Protein AF-A0A3C2CQ78-F1 (afdb_monomer_lite)

Foldseek 3Di:
DDPVVVVVLVVLLVVLVVLLVVLVVLLVVLLVVCVVVVADPVLSCCSCVQSVVLSVVLVVCSVVVHPSVCSNVSSVVSSVVSVVSSVVRVPDPVNVVD

Secondary structure (DSSP, 8-state):
--HHHHHHHHHHHHHHHHHHHHHHHHHHHHHHHHHHTT--HHHHHHHHHHHHHHHHHHHHHHHTT-STTTHHHHHHHHHHHHHHHHHHHHS-GGGTT-

Structure (mmCIF, N/CA/C/O backbone):
data_AF-A0A3C2CQ78-F1
#
_entry.id   AF-A0A3C2CQ78-F1
#
loop_
_atom_site.group_PDB
_atom_site.id
_atom_site.type_symbol
_atom_site.label_atom_id
_atom_site.label_alt_id
_atom_site.label_comp_id
_atom_site.label_asym_id
_atom_site.label_entity_id
_atom_site.label_seq_id
_atom_site.pdbx_PDB_ins_code
_atom_site.Cartn_x
_atom_site.Cartn_y
_atom_site.Cartn_z
_atom_site.occupancy
_atom_site.B_iso_or_equiv
_atom_site.auth_seq_id
_atom_site.auth_comp_id
_atom_site.auth_asym_id
_atom_site.auth_atom_id
_atom_site.pdbx_PDB_model_num
ATOM 1 N N . MET A 1 1 ? -23.698 -0.327 24.486 1.00 55.84 1 MET A N 1
ATOM 2 C CA . MET A 1 1 ? -22.285 -0.482 24.082 1.00 55.84 1 MET A CA 1
ATOM 3 C C . MET A 1 1 ? -21.414 -0.175 25.285 1.00 55.84 1 MET A C 1
ATOM 5 O O . MET A 1 1 ? -21.679 0.809 25.965 1.00 55.84 1 MET A O 1
ATOM 9 N N . GLY A 1 2 ? -20.476 -1.056 25.632 1.00 76.25 2 GLY A N 1
ATOM 10 C CA . GLY A 1 2 ? -19.610 -0.847 26.796 1.00 76.25 2 GLY A CA 1
ATOM 11 C C . GLY A 1 2 ? -18.500 0.159 26.484 1.00 76.25 2 GLY A C 1
ATOM 12 O O . GLY A 1 2 ? -17.941 0.124 25.394 1.00 76.25 2 GLY A O 1
ATOM 13 N N . LYS A 1 3 ? -18.127 1.003 27.452 1.00 81.25 3 LYS A N 1
ATOM 14 C CA . LYS A 1 3 ? -17.070 2.035 27.332 1.00 81.25 3 LYS A CA 1
ATOM 15 C C . LYS A 1 3 ? -15.749 1.519 26.725 1.00 81.25 3 LYS A C 1
ATOM 17 O O . LYS A 1 3 ? -15.038 2.254 26.059 1.00 81.25 3 LYS A O 1
ATOM 22 N N . ILE A 1 4 ? -15.421 0.243 26.949 1.00 82.38 4 ILE A N 1
ATOM 23 C CA . ILE A 1 4 ? -14.211 -0.421 26.430 1.00 82.38 4 ILE A CA 1
ATOM 24 C C . ILE A 1 4 ? -14.289 -0.665 24.914 1.00 82.38 4 ILE A C 1
ATOM 26 O O . ILE A 1 4 ? -13.275 -0.629 24.223 1.00 82.38 4 ILE A O 1
ATOM 30 N N . GLU A 1 5 ? -15.476 -0.954 24.394 1.00 81.50 5 GLU A N 1
ATOM 31 C CA . GLU A 1 5 ? -15.695 -1.307 22.990 1.00 81.50 5 GLU A CA 1
ATOM 32 C C . GLU A 1 5 ? -15.596 -0.077 22.083 1.00 81.50 5 GLU A C 1
ATOM 34 O O . GLU A 1 5 ? -14.990 -0.136 21.017 1.00 81.50 5 GLU A O 1
ATOM 39 N N . GLU A 1 6 ? -16.093 1.056 22.572 1.00 80.00 6 GLU A N 1
ATOM 40 C CA . GLU A 1 6 ? -15.990 2.364 21.924 1.00 80.00 6 GLU A CA 1
ATOM 41 C C . GLU A 1 6 ? -14.521 2.806 21.798 1.00 80.00 6 GLU A C 1
ATOM 43 O O . GLU A 1 6 ? -14.050 3.096 20.701 1.00 80.00 6 GLU A O 1
ATOM 48 N N . ILE A 1 7 ? -13.748 2.691 22.888 1.00 81.50 7 ILE A N 1
ATOM 49 C CA . ILE A 1 7 ? -12.303 2.985 22.898 1.00 81.50 7 ILE A CA 1
ATOM 50 C C . ILE A 1 7 ? -11.545 2.101 21.898 1.00 81.50 7 ILE A C 1
ATOM 52 O O . ILE A 1 7 ? -10.666 2.582 21.187 1.00 81.50 7 ILE A O 1
ATOM 56 N N . LYS A 1 8 ? -11.874 0.804 21.818 1.00 81.88 8 LYS A N 1
ATOM 57 C CA . LYS A 1 8 ? -11.237 -0.113 20.858 1.00 81.88 8 LYS A CA 1
ATOM 58 C C . LYS A 1 8 ? -11.529 0.274 19.411 1.00 81.88 8 LYS A C 1
ATOM 60 O O . LYS A 1 8 ? -10.654 0.111 18.562 1.00 81.88 8 LYS A O 1
ATOM 65 N N . MET A 1 9 ? -12.744 0.738 19.131 1.00 82.00 9 MET A N 1
ATOM 66 C CA . MET A 1 9 ? -13.160 1.110 17.784 1.00 82.00 9 MET A CA 1
ATOM 67 C C . MET A 1 9 ? -12.462 2.392 17.316 1.00 82.00 9 MET A C 1
ATOM 69 O O . MET A 1 9 ? -11.934 2.413 16.204 1.00 82.00 9 MET A O 1
ATOM 73 N N . ASP A 1 10 ? -12.343 3.393 18.190 1.00 82.94 10 ASP A N 1
ATOM 74 C CA . ASP A 1 10 ? -11.583 4.620 17.917 1.00 82.94 10 ASP A CA 1
ATOM 75 C C . ASP A 1 10 ? -10.100 4.329 17.646 1.00 82.94 10 ASP A C 1
ATOM 77 O O . ASP A 1 10 ? -9.500 4.857 16.704 1.00 82.94 10 ASP A O 1
ATOM 81 N N . ASP A 1 11 ? -9.501 3.431 18.430 1.00 84.56 11 ASP A N 1
ATOM 82 C CA . ASP A 1 11 ? -8.115 3.008 18.231 1.00 84.56 11 ASP A CA 1
ATOM 83 C C . ASP A 1 11 ? -7.922 2.286 16.887 1.00 84.56 11 ASP A C 1
ATOM 85 O O . ASP A 1 11 ? -6.922 2.492 16.192 1.00 84.56 11 ASP A O 1
ATOM 89 N N . LEU A 1 12 ? -8.891 1.455 16.493 1.00 83.50 12 LEU A N 1
ATOM 90 C CA . LEU A 1 12 ? -8.917 0.776 15.197 1.00 83.50 12 LEU A CA 1
ATOM 91 C C . LEU A 1 12 ? -9.007 1.767 14.035 1.00 83.50 12 LEU A C 1
ATOM 93 O O . LEU A 1 12 ? -8.267 1.629 13.061 1.00 83.50 12 LEU A O 1
ATOM 97 N N . GLU A 1 13 ? -9.861 2.787 14.129 1.00 83.25 13 GLU A N 1
ATOM 98 C CA . GLU A 1 13 ? -9.956 3.824 13.098 1.00 83.25 13 GLU A CA 1
ATOM 99 C C . GLU A 1 13 ? -8.636 4.590 12.936 1.00 83.25 13 GLU A C 1
ATOM 101 O O . GLU A 1 13 ? -8.155 4.770 11.809 1.00 83.25 13 GLU A O 1
ATOM 106 N N . ARG A 1 14 ? -7.995 4.968 14.052 1.00 84.50 14 ARG A N 1
ATOM 107 C CA . ARG A 1 14 ? -6.684 5.639 14.031 1.00 84.50 14 ARG A CA 1
ATOM 108 C C . ARG A 1 14 ? -5.605 4.753 13.410 1.00 84.50 14 ARG A C 1
ATOM 110 O O . ARG A 1 14 ? -4.840 5.226 12.566 1.00 84.50 14 ARG A O 1
ATOM 117 N N . LYS A 1 15 ? -5.567 3.465 13.769 1.00 85.81 15 LYS A N 1
ATOM 118 C CA . LYS A 1 15 ? -4.625 2.489 13.192 1.00 85.81 15 LYS A CA 1
ATOM 119 C C . LYS A 1 15 ? -4.844 2.299 11.696 1.00 85.81 15 LYS A C 1
ATOM 121 O O . LYS A 1 15 ? -3.876 2.304 10.944 1.00 85.81 15 LYS A O 1
ATOM 126 N N . ASN A 1 16 ? -6.088 2.210 11.242 1.00 85.50 16 ASN A N 1
ATOM 127 C CA . ASN A 1 16 ? -6.383 2.050 9.820 1.00 85.50 16 ASN A CA 1
ATOM 128 C C . ASN A 1 16 ? -5.922 3.244 8.987 1.00 85.50 16 ASN A C 1
ATOM 130 O O . ASN A 1 16 ? -5.365 3.050 7.909 1.00 85.50 16 ASN A O 1
ATOM 134 N N . SER A 1 17 ? -6.071 4.467 9.505 1.00 85.50 17 SER A N 1
ATOM 135 C CA . SER A 1 17 ? -5.547 5.658 8.829 1.00 85.50 17 SER A CA 1
ATOM 136 C C . SER A 1 17 ? -4.023 5.607 8.686 1.00 85.50 17 SER A C 1
ATOM 138 O O . SER A 1 17 ? -3.483 5.945 7.631 1.00 85.50 17 SER A O 1
ATOM 140 N N . LEU A 1 18 ? -3.319 5.150 9.728 1.00 88.88 18 LEU A N 1
ATOM 141 C CA . LEU A 1 18 ? -1.869 4.960 9.679 1.00 88.88 18 LEU A CA 1
ATOM 142 C C . LEU A 1 18 ? -1.471 3.878 8.673 1.00 88.88 18 LEU A C 1
ATOM 144 O O . LEU A 1 18 ? -0.538 4.097 7.906 1.00 88.88 18 LEU A O 1
ATOM 148 N N . ILE A 1 19 ? -2.189 2.754 8.633 1.00 88.75 19 ILE A N 1
ATOM 149 C CA . ILE A 1 19 ? -1.898 1.654 7.707 1.00 88.75 19 ILE A CA 1
ATOM 150 C C . ILE A 1 19 ? -2.067 2.098 6.260 1.00 88.75 19 ILE A C 1
ATOM 152 O O . ILE A 1 19 ? -1.144 1.910 5.480 1.00 88.75 19 ILE A O 1
ATOM 156 N N . VAL A 1 20 ? -3.174 2.756 5.902 1.00 88.19 20 VAL A N 1
ATOM 157 C CA . VAL A 1 20 ? -3.386 3.245 4.527 1.00 88.19 20 VAL A CA 1
ATOM 158 C C . VAL A 1 20 ? -2.241 4.159 4.085 1.00 88.19 20 VAL A C 1
ATOM 160 O O . VAL A 1 20 ? -1.698 3.993 2.992 1.00 88.19 20 VAL A O 1
ATOM 163 N N . LYS A 1 21 ? -1.831 5.093 4.953 1.00 89.75 21 LYS A N 1
ATOM 164 C CA . LYS A 1 21 ? -0.704 5.996 4.681 1.00 89.75 21 LYS A CA 1
ATOM 165 C C . LYS A 1 21 ? 0.609 5.228 4.537 1.00 89.75 21 LYS A C 1
ATOM 167 O O . LYS A 1 21 ? 1.359 5.491 3.603 1.00 89.75 21 LYS A O 1
ATOM 172 N N . ALA A 1 22 ? 0.875 4.270 5.423 1.00 89.88 22 ALA A N 1
ATOM 173 C CA . ALA A 1 22 ? 2.085 3.457 5.384 1.00 89.88 22 ALA A CA 1
ATOM 174 C C . ALA A 1 22 ? 2.157 2.598 4.112 1.00 89.88 22 ALA A C 1
ATOM 176 O O . ALA A 1 22 ? 3.192 2.579 3.451 1.00 89.88 22 ALA A O 1
ATOM 177 N N . THR A 1 23 ? 1.060 1.944 3.719 1.00 88.19 23 THR A N 1
ATOM 178 C CA . THR A 1 23 ? 0.999 1.141 2.491 1.00 88.19 23 THR A CA 1
ATOM 179 C C . THR A 1 23 ? 1.205 2.015 1.254 1.00 88.19 23 THR A C 1
ATOM 181 O O . THR A 1 23 ? 1.964 1.640 0.366 1.00 88.19 23 THR A O 1
ATOM 184 N N . PHE A 1 24 ? 0.607 3.209 1.214 1.00 89.94 24 PHE A N 1
ATOM 185 C CA . PHE A 1 24 ? 0.816 4.156 0.117 1.00 89.94 24 PHE A CA 1
ATOM 186 C C . PHE A 1 24 ? 2.282 4.590 -0.010 1.00 89.94 24 PHE A C 1
ATOM 188 O O . PHE A 1 24 ? 2.864 4.501 -1.092 1.00 89.94 24 PHE A O 1
ATOM 195 N N . VAL A 1 25 ? 2.899 5.002 1.102 1.00 91.88 25 VAL A N 1
ATOM 196 C CA . VAL A 1 25 ? 4.319 5.381 1.131 1.00 91.88 25 VAL A CA 1
ATOM 197 C C . VAL A 1 25 ? 5.208 4.201 0.732 1.00 91.88 25 VAL A C 1
ATOM 199 O O . VAL A 1 25 ? 6.174 4.393 0.001 1.00 91.88 25 VAL A O 1
ATOM 202 N N . SER A 1 26 ? 4.864 2.977 1.140 1.00 88.88 26 SER A N 1
ATOM 203 C CA . SER A 1 26 ? 5.611 1.772 0.768 1.00 88.88 26 SER A CA 1
ATOM 204 C C . SER A 1 26 ? 5.586 1.502 -0.737 1.00 88.88 26 SER A C 1
ATOM 206 O O . SER A 1 26 ? 6.622 1.160 -1.300 1.00 88.88 26 SER A O 1
ATOM 208 N N . VAL A 1 27 ? 4.434 1.655 -1.401 1.00 87.81 27 VAL A N 1
ATOM 209 C CA . VAL A 1 27 ? 4.325 1.455 -2.858 1.00 87.81 27 VAL A CA 1
ATOM 210 C C . VAL A 1 27 ? 5.091 2.538 -3.617 1.00 87.81 27 VAL A C 1
ATOM 212 O O . VAL A 1 27 ? 5.797 2.232 -4.576 1.00 87.81 27 VAL A O 1
ATOM 215 N N . LEU A 1 28 ? 5.013 3.792 -3.162 1.00 91.06 28 LEU A N 1
ATOM 216 C CA . LEU A 1 28 ? 5.820 4.878 -3.723 1.00 91.06 28 LEU A CA 1
ATOM 217 C C . LEU A 1 28 ? 7.317 4.594 -3.593 1.00 91.06 28 LEU A C 1
ATOM 219 O O . LEU A 1 28 ? 8.059 4.752 -4.559 1.00 91.06 28 LEU A O 1
ATOM 223 N N . LEU A 1 29 ? 7.759 4.150 -2.415 1.00 89.50 29 LEU A N 1
ATOM 224 C CA . LEU A 1 29 ? 9.163 3.845 -2.174 1.00 89.50 29 LEU A CA 1
ATOM 225 C C . LEU A 1 29 ? 9.640 2.674 -3.042 1.00 89.50 29 LEU A C 1
ATOM 227 O O . LEU A 1 29 ? 10.719 2.764 -3.619 1.00 89.50 29 LEU A O 1
ATOM 231 N N . ALA A 1 30 ? 8.827 1.625 -3.197 1.00 86.25 30 ALA A N 1
ATOM 232 C CA . ALA A 1 30 ? 9.117 0.507 -4.095 1.00 86.25 30 ALA A CA 1
ATOM 233 C C . ALA A 1 30 ? 9.322 0.974 -5.546 1.00 86.25 30 ALA A C 1
ATOM 235 O O . ALA A 1 30 ? 10.316 0.618 -6.174 1.00 86.25 30 ALA A O 1
ATOM 236 N N . ALA A 1 31 ? 8.438 1.841 -6.050 1.00 87.38 31 ALA A N 1
ATOM 237 C CA . ALA A 1 31 ? 8.572 2.408 -7.389 1.00 87.38 31 ALA A CA 1
ATOM 238 C C . ALA A 1 31 ? 9.849 3.256 -7.538 1.00 87.38 31 ALA A C 1
ATOM 240 O O . ALA A 1 31 ? 10.552 3.141 -8.539 1.00 87.38 31 ALA A O 1
ATOM 241 N N . ILE A 1 32 ? 10.180 4.079 -6.535 1.00 90.06 32 ILE A N 1
ATOM 242 C CA . ILE A 1 32 ? 11.402 4.900 -6.538 1.00 90.06 32 ILE A CA 1
ATOM 243 C C . ILE A 1 32 ? 12.656 4.019 -6.560 1.00 90.06 32 ILE A C 1
ATOM 245 O O . ILE A 1 32 ? 13.576 4.293 -7.331 1.00 90.06 32 ILE A O 1
ATOM 249 N N . VAL A 1 33 ? 12.698 2.963 -5.741 1.00 87.69 33 VAL A N 1
ATOM 250 C CA . VAL A 1 33 ? 13.823 2.014 -5.700 1.00 87.69 33 VAL A CA 1
ATOM 251 C C . VAL A 1 33 ? 13.995 1.327 -7.054 1.00 87.69 33 VAL A C 1
ATOM 253 O O . VAL A 1 33 ? 15.110 1.270 -7.568 1.00 87.69 33 VAL A O 1
ATOM 256 N N . ASP A 1 34 ? 12.907 0.887 -7.679 1.00 84.81 34 ASP A N 1
ATOM 257 C CA . ASP A 1 34 ? 12.962 0.212 -8.977 1.00 84.81 34 ASP A CA 1
ATOM 258 C C . ASP A 1 34 ? 13.399 1.141 -10.120 1.00 84.81 34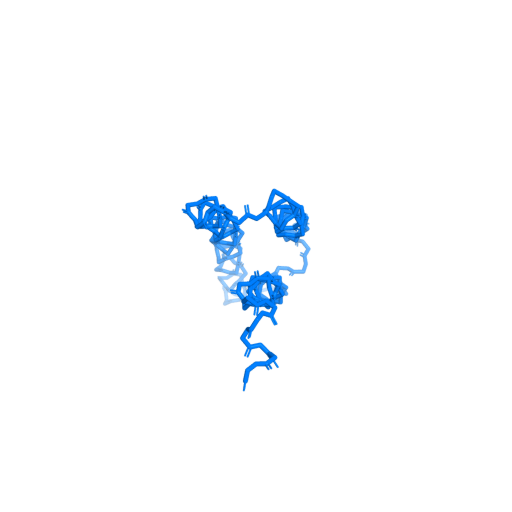 ASP A C 1
ATOM 260 O O . ASP A 1 34 ? 14.168 0.727 -10.994 1.00 84.81 34 ASP A O 1
ATOM 264 N N . ILE A 1 35 ? 12.998 2.417 -10.076 1.00 86.00 35 ILE A N 1
ATOM 265 C CA . ILE A 1 35 ? 13.509 3.458 -10.980 1.00 86.00 35 ILE A CA 1
ATOM 266 C C . ILE A 1 35 ? 15.013 3.671 -10.760 1.00 86.00 35 ILE A C 1
ATOM 268 O O . ILE A 1 35 ? 15.775 3.733 -11.726 1.00 86.00 35 ILE A O 1
ATOM 272 N N . ALA A 1 36 ? 15.465 3.755 -9.504 1.00 87.44 36 ALA A N 1
ATOM 273 C CA . ALA A 1 36 ? 16.880 3.936 -9.173 1.00 87.44 36 ALA A CA 1
ATOM 274 C C . ALA A 1 36 ? 17.743 2.746 -9.630 1.00 87.44 36 ALA A C 1
ATOM 276 O O . ALA A 1 36 ? 18.876 2.937 -10.075 1.00 87.44 36 ALA A O 1
ATOM 277 N N . MET A 1 37 ? 17.187 1.532 -9.592 1.00 85.38 37 MET A N 1
ATOM 278 C CA . MET A 1 37 ? 17.810 0.313 -10.117 1.00 85.38 37 MET A CA 1
ATOM 279 C C . MET A 1 37 ? 17.769 0.207 -11.649 1.00 85.38 37 MET A C 1
ATOM 281 O O . MET A 1 37 ? 18.296 -0.760 -12.195 1.00 85.38 37 MET A O 1
ATOM 285 N N . LYS A 1 38 ? 17.180 1.187 -12.352 1.00 84.75 38 LYS A N 1
ATOM 286 C CA . LYS A 1 38 ? 17.029 1.204 -13.818 1.00 84.75 38 LYS A CA 1
ATOM 287 C C . LYS A 1 38 ? 16.348 -0.059 -14.359 1.00 84.75 38 LYS A C 1
ATOM 289 O O . LYS A 1 38 ? 16.734 -0.567 -15.413 1.00 84.75 38 LYS A O 1
ATOM 294 N N . LYS A 1 39 ? 15.357 -0.580 -13.630 1.00 80.44 39 LYS A N 1
ATOM 295 C CA . LYS A 1 39 ? 14.554 -1.717 -14.093 1.00 80.44 39 LYS A CA 1
ATOM 296 C C . LYS A 1 39 ? 13.738 -1.350 -15.331 1.00 80.44 39 LYS A C 1
ATOM 298 O O . LYS A 1 39 ? 13.512 -0.174 -15.620 1.00 80.44 39 LYS A O 1
ATOM 303 N N . ASP A 1 40 ? 13.282 -2.378 -16.042 1.00 86.94 40 ASP A N 1
ATOM 304 C CA . ASP A 1 40 ? 12.407 -2.212 -17.199 1.00 86.94 40 ASP A CA 1
ATOM 305 C C . ASP A 1 40 ? 11.146 -1.412 -16.821 1.00 86.94 40 ASP A C 1
ATOM 307 O O . ASP A 1 40 ? 10.545 -1.614 -15.758 1.00 86.94 40 ASP A O 1
ATOM 311 N N . LEU A 1 41 ? 10.738 -0.499 -17.704 1.00 83.88 41 LEU A N 1
ATOM 312 C CA . LEU A 1 41 ? 9.576 0.358 -17.493 1.00 83.88 41 LEU A CA 1
ATOM 313 C C . LEU A 1 41 ? 8.294 -0.465 -17.289 1.00 83.88 41 LEU A C 1
ATOM 315 O O . LEU A 1 41 ? 7.443 -0.074 -16.489 1.00 83.88 41 LEU A O 1
ATOM 319 N N . ALA A 1 42 ? 8.172 -1.618 -17.955 1.00 83.38 42 ALA A N 1
ATOM 320 C CA . ALA A 1 42 ? 7.046 -2.529 -17.787 1.00 83.38 42 ALA A CA 1
ATOM 321 C C . ALA A 1 42 ? 6.955 -3.074 -16.352 1.00 83.38 42 ALA A C 1
ATOM 323 O O . ALA A 1 42 ? 5.857 -3.179 -15.803 1.00 83.38 42 ALA A O 1
ATOM 324 N N . VAL A 1 43 ? 8.096 -3.352 -15.710 1.00 81.56 43 VAL A N 1
ATOM 325 C CA . VAL A 1 43 ? 8.153 -3.830 -14.319 1.00 81.56 43 VAL A CA 1
ATOM 326 C C . VAL A 1 43 ? 7.702 -2.729 -13.364 1.00 81.56 43 VAL A C 1
ATOM 328 O O . VAL A 1 43 ? 6.795 -2.949 -12.560 1.00 81.56 43 VAL A O 1
ATOM 331 N N . ILE A 1 44 ? 8.255 -1.523 -13.507 1.00 85.75 44 ILE A N 1
ATOM 332 C CA . ILE A 1 44 ? 7.893 -0.367 -12.672 1.00 85.75 44 ILE A CA 1
ATOM 333 C C . ILE A 1 44 ? 6.391 -0.072 -12.790 1.00 85.75 44 ILE A C 1
ATOM 335 O O . ILE A 1 44 ? 5.703 0.087 -11.782 1.00 85.75 44 ILE A O 1
ATOM 339 N N . LEU A 1 45 ? 5.857 -0.052 -14.015 1.00 85.56 45 LEU A N 1
ATOM 340 C CA . LEU A 1 45 ? 4.433 0.169 -14.264 1.00 85.56 45 LEU A CA 1
ATOM 341 C C . LEU A 1 45 ? 3.561 -0.934 -13.664 1.00 85.56 45 LEU A C 1
ATOM 343 O O . LEU A 1 45 ? 2.508 -0.623 -13.114 1.00 85.56 45 LEU A O 1
ATOM 347 N N . SER A 1 46 ? 3.991 -2.197 -13.719 1.00 83.81 46 SER A N 1
ATOM 348 C CA . SER A 1 46 ? 3.244 -3.308 -13.118 1.00 83.81 46 SER A CA 1
ATOM 349 C C . SER A 1 46 ? 3.133 -3.175 -11.596 1.00 83.81 46 SER A C 1
ATOM 351 O O . SER A 1 46 ? 2.063 -3.403 -11.035 1.00 83.81 46 SER A O 1
ATOM 353 N N . ILE A 1 47 ? 4.200 -2.718 -10.932 1.00 83.44 47 ILE A N 1
ATOM 354 C CA . ILE A 1 47 ? 4.238 -2.516 -9.480 1.00 83.44 47 ILE A CA 1
ATOM 355 C C . ILE A 1 47 ? 3.423 -1.290 -9.084 1.00 83.44 47 ILE A C 1
ATOM 357 O O . ILE A 1 47 ? 2.651 -1.350 -8.128 1.00 83.44 47 ILE A O 1
ATOM 361 N N . VAL A 1 48 ? 3.535 -0.191 -9.831 1.00 88.00 48 VAL A N 1
ATOM 362 C CA . VAL A 1 48 ? 2.732 1.015 -9.585 1.00 88.00 48 VAL A CA 1
ATOM 363 C C . VAL A 1 48 ? 1.249 0.735 -9.825 1.00 88.00 48 VAL A C 1
ATOM 365 O O . VAL A 1 48 ? 0.421 1.142 -9.016 1.00 88.00 48 VAL A O 1
ATOM 368 N N . ALA A 1 49 ? 0.896 0.009 -10.887 1.00 88.12 49 ALA A N 1
ATOM 369 C CA . ALA A 1 49 ? -0.488 -0.345 -11.179 1.00 88.12 49 ALA A CA 1
ATOM 370 C C . ALA A 1 49 ? -1.044 -1.352 -10.161 1.00 88.12 49 ALA A C 1
ATOM 372 O O . ALA A 1 49 ? -2.118 -1.126 -9.609 1.00 88.12 49 ALA A O 1
ATOM 373 N N . GLY A 1 50 ? -0.314 -2.431 -9.865 1.00 87.62 50 GLY A N 1
ATOM 374 C CA . GLY A 1 50 ? -0.740 -3.466 -8.920 1.00 87.62 50 GLY A CA 1
ATOM 375 C C . GLY A 1 50 ? -0.763 -2.974 -7.472 1.00 87.62 50 GLY A C 1
ATOM 376 O O . GLY A 1 50 ? -1.776 -3.092 -6.782 1.00 87.62 50 GLY A O 1
ATOM 377 N N . GLY A 1 51 ? 0.327 -2.352 -7.023 1.00 86.12 51 GLY A N 1
ATOM 378 C CA . GLY A 1 51 ? 0.433 -1.746 -5.698 1.00 86.12 51 GLY A CA 1
ATOM 379 C C . GLY A 1 51 ? -0.517 -0.561 -5.529 1.00 86.12 51 GLY A C 1
ATOM 380 O O . GLY A 1 51 ? -1.177 -0.449 -4.499 1.00 86.12 51 GLY A O 1
ATOM 381 N N . GLY A 1 52 ? -0.655 0.288 -6.550 1.00 89.94 52 GLY A N 1
ATOM 382 C CA . GLY A 1 52 ? -1.587 1.415 -6.554 1.00 89.94 52 GLY A CA 1
ATOM 383 C C . GLY A 1 52 ? -3.049 0.975 -6.508 1.00 89.94 52 GLY A C 1
ATOM 384 O O . GLY A 1 52 ? -3.819 1.523 -5.722 1.00 89.94 52 GLY A O 1
ATOM 385 N N . ALA A 1 53 ? -3.427 -0.056 -7.271 1.00 90.44 53 ALA A N 1
ATOM 386 C CA . ALA A 1 53 ? -4.762 -0.647 -7.202 1.00 90.44 53 ALA A CA 1
ATOM 387 C C . ALA A 1 53 ? -5.040 -1.258 -5.820 1.00 90.44 53 ALA A C 1
ATOM 389 O O . ALA A 1 53 ? -6.106 -1.025 -5.248 1.00 90.44 53 ALA A O 1
ATOM 390 N N . GLY A 1 54 ? -4.068 -1.974 -5.244 1.00 87.50 54 GLY A N 1
ATOM 391 C CA . GLY A 1 54 ? -4.174 -2.524 -3.892 1.00 87.50 54 GLY A CA 1
ATOM 392 C C . GLY A 1 54 ? -4.352 -1.436 -2.831 1.00 87.50 54 GLY A C 1
ATOM 393 O O . GLY A 1 54 ? -5.284 -1.492 -2.029 1.00 87.50 54 GLY A O 1
ATOM 394 N N . VAL A 1 55 ? -3.513 -0.398 -2.851 1.00 89.69 55 VAL A N 1
ATOM 395 C CA . VAL A 1 55 ? -3.643 0.744 -1.933 1.00 89.69 55 VAL A CA 1
ATOM 396 C C . VAL A 1 55 ? -4.973 1.461 -2.132 1.00 89.69 55 VAL A C 1
ATOM 398 O O . VAL A 1 55 ? -5.634 1.784 -1.148 1.00 89.69 55 VAL A O 1
ATOM 401 N N . GLY A 1 56 ? -5.398 1.670 -3.379 1.00 89.31 56 GLY A N 1
ATOM 402 C CA . GLY A 1 56 ? -6.691 2.269 -3.705 1.00 89.31 56 GLY A CA 1
ATOM 403 C C . GLY A 1 56 ? -7.858 1.477 -3.118 1.00 89.31 56 GLY A C 1
ATOM 404 O O . GLY A 1 56 ? -8.764 2.062 -2.528 1.00 89.31 56 GLY A O 1
ATOM 405 N N . PHE A 1 57 ? -7.799 0.147 -3.188 1.00 88.06 57 PHE A N 1
ATOM 406 C CA . PHE A 1 57 ? -8.800 -0.734 -2.592 1.00 88.06 57 PHE A CA 1
ATOM 407 C C . PHE A 1 57 ? -8.846 -0.617 -1.060 1.00 88.06 57 PHE A C 1
ATOM 409 O O . PHE A 1 57 ? -9.918 -0.446 -0.476 1.00 88.06 57 PHE A O 1
ATOM 416 N N . VAL A 1 58 ? -7.689 -0.636 -0.392 1.00 86.31 58 VAL A N 1
ATOM 417 C CA . VAL A 1 58 ? -7.598 -0.477 1.073 1.00 86.31 58 VAL A CA 1
ATOM 418 C C . VAL A 1 58 ? -8.062 0.920 1.504 1.00 86.31 58 VAL A C 1
ATOM 420 O O . VAL A 1 58 ? -8.793 1.056 2.486 1.00 86.31 58 VAL A O 1
ATOM 423 N N . ALA A 1 59 ? -7.699 1.960 0.750 1.00 86.00 59 ALA A N 1
ATOM 424 C CA . ALA A 1 59 ? -8.130 3.333 0.991 1.00 86.00 59 ALA A CA 1
ATOM 425 C C . ALA A 1 59 ? -9.649 3.498 0.816 1.00 86.00 59 ALA A C 1
ATOM 427 O O . ALA A 1 59 ? -10.291 4.158 1.633 1.00 86.00 59 ALA A O 1
ATOM 428 N N . MET A 1 60 ? -10.239 2.851 -0.194 1.00 87.00 60 MET A N 1
ATOM 429 C CA . MET A 1 60 ? -11.688 2.825 -0.401 1.00 87.00 60 MET A CA 1
ATOM 430 C C . MET A 1 60 ? -12.409 2.168 0.782 1.00 87.00 60 MET A C 1
ATOM 432 O O . MET A 1 60 ? -13.382 2.722 1.293 1.00 87.00 60 MET A O 1
ATOM 436 N N . LEU A 1 61 ? -11.914 1.023 1.266 1.00 85.00 61 LEU A N 1
ATOM 437 C CA . LEU A 1 61 ? -12.469 0.346 2.444 1.00 85.00 61 LEU A CA 1
ATOM 438 C C . LEU A 1 61 ? -12.371 1.207 3.707 1.00 85.00 61 LEU A C 1
ATOM 440 O O . LEU A 1 61 ? -13.333 1.290 4.473 1.00 85.00 61 LEU A O 1
ATOM 444 N N . HIS A 1 62 ? -11.241 1.895 3.889 1.00 84.31 62 HIS A N 1
ATOM 445 C CA . HIS A 1 62 ? -11.057 2.838 4.987 1.00 84.31 62 HIS A CA 1
ATOM 446 C C . HIS A 1 62 ? -12.060 3.996 4.923 1.00 84.31 62 HIS A C 1
ATOM 448 O O . HIS A 1 62 ? -12.694 4.300 5.932 1.00 84.31 62 HIS A O 1
ATOM 454 N N . TYR A 1 63 ? -12.255 4.598 3.745 1.00 83.19 63 TYR A N 1
ATOM 455 C CA . TYR A 1 63 ? -13.194 5.707 3.558 1.00 83.19 63 TYR A CA 1
ATOM 456 C C . TYR A 1 63 ? -14.651 5.289 3.793 1.00 83.19 63 TYR A C 1
ATOM 458 O O . TYR A 1 63 ? -15.415 6.011 4.428 1.00 83.19 63 TYR A O 1
ATOM 466 N N . LEU A 1 64 ? -15.027 4.088 3.348 1.00 84.25 64 LEU A N 1
ATOM 467 C CA . LEU A 1 64 ? -16.366 3.534 3.555 1.00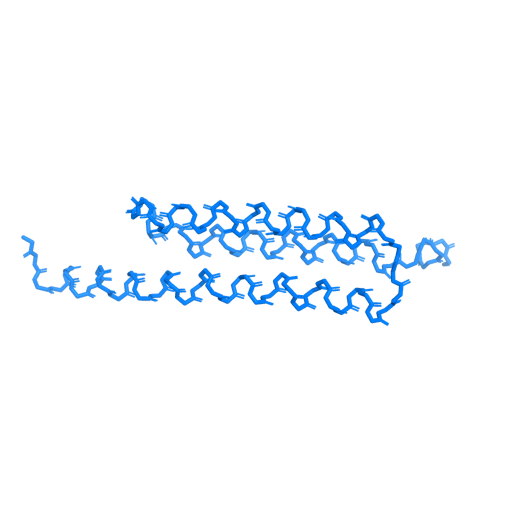 84.25 64 LEU A CA 1
ATOM 468 C C . LEU A 1 64 ? -16.617 3.063 4.997 1.00 84.25 64 LEU A C 1
ATOM 470 O O . LEU A 1 64 ? -17.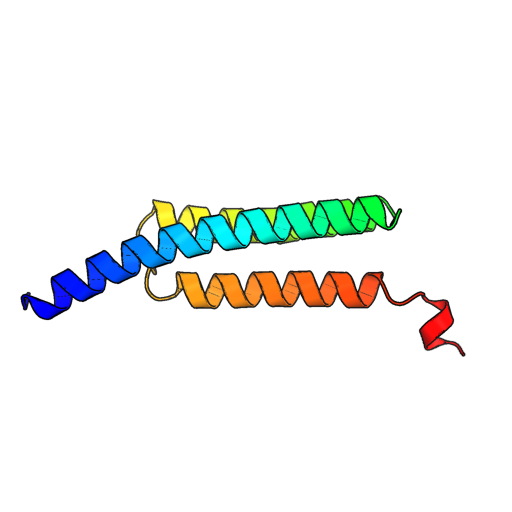715 2.583 5.283 1.00 84.25 64 LEU A O 1
ATOM 474 N N . LYS A 1 65 ? -15.612 3.146 5.888 1.00 78.06 65 LYS A N 1
ATOM 475 C CA . LYS A 1 65 ? -15.633 2.615 7.264 1.00 78.06 65 LYS A CA 1
ATOM 476 C C . LYS A 1 65 ? -16.128 1.164 7.350 1.00 78.06 65 LYS A C 1
ATOM 478 O O . LYS A 1 65 ? -16.617 0.713 8.385 1.00 78.06 65 LYS A O 1
ATOM 483 N N . LYS A 1 66 ? -15.995 0.406 6.260 1.00 72.56 66 LYS A N 1
ATOM 484 C CA . LYS A 1 66 ? -16.382 -1.002 6.188 1.00 72.56 66 LYS A CA 1
ATOM 485 C C . LYS A 1 66 ? -15.159 -1.865 6.429 1.00 72.56 66 LYS A C 1
ATOM 487 O O . LYS A 1 66 ? -14.075 -1.562 5.944 1.00 72.56 66 LYS A O 1
ATOM 492 N N . LEU A 1 67 ? -15.361 -2.976 7.138 1.00 76.69 67 LEU A N 1
ATOM 493 C CA . LEU A 1 67 ? -14.333 -4.002 7.338 1.00 76.69 67 LEU A CA 1
ATOM 494 C C . LEU A 1 67 ? -13.060 -3.441 8.005 1.00 76.69 67 LEU A C 1
ATOM 496 O O . LEU A 1 67 ? -11.961 -3.921 7.748 1.00 76.69 67 LEU A O 1
ATOM 500 N N . THR A 1 68 ? -13.199 -2.449 8.890 1.00 76.19 68 THR A N 1
ATOM 501 C CA . THR A 1 68 ? -12.086 -1.776 9.583 1.00 76.19 68 THR A CA 1
ATOM 502 C C . THR A 1 68 ? -11.177 -2.734 10.354 1.00 76.19 68 THR A C 1
ATOM 504 O O . THR A 1 68 ? -9.982 -2.484 10.453 1.00 76.19 68 THR A O 1
ATOM 507 N N . ALA A 1 69 ? -11.686 -3.866 10.838 1.00 79.31 69 ALA A N 1
ATOM 508 C CA . ALA A 1 69 ? -10.856 -4.898 11.462 1.00 79.31 69 ALA A CA 1
ATOM 509 C C . ALA A 1 69 ? -9.979 -5.685 10.463 1.00 79.31 69 ALA A C 1
ATOM 511 O O . ALA A 1 69 ? -8.963 -6.248 10.859 1.00 79.31 69 ALA A O 1
ATOM 512 N N . LEU A 1 70 ? -10.353 -5.729 9.179 1.00 81.81 70 LEU A N 1
ATOM 513 C CA . LEU A 1 70 ? -9.673 -6.501 8.130 1.00 81.81 70 LEU A CA 1
ATOM 514 C C . LEU A 1 70 ? -8.716 -5.670 7.269 1.00 81.81 70 LEU A C 1
ATOM 516 O O . LEU A 1 70 ? -7.843 -6.240 6.618 1.00 81.81 70 LEU A O 1
ATOM 520 N N . ILE A 1 71 ? -8.834 -4.339 7.301 1.00 82.62 71 ILE A N 1
ATOM 521 C CA . ILE A 1 71 ? -7.927 -3.403 6.615 1.00 82.62 71 ILE A CA 1
ATOM 522 C C . ILE A 1 71 ? -6.440 -3.731 6.867 1.00 82.62 71 ILE A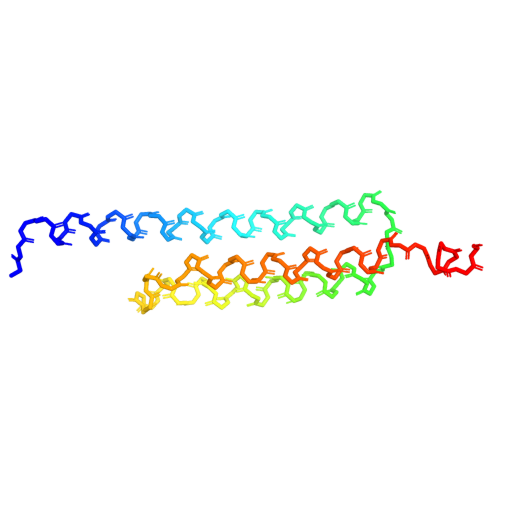 C 1
ATOM 524 O O . ILE A 1 71 ? -5.695 -3.803 5.887 1.00 82.62 71 ILE A O 1
ATOM 528 N N . PRO A 1 72 ? -5.986 -4.003 8.112 1.00 82.19 72 PRO A N 1
ATOM 529 C CA . PRO A 1 72 ? -4.588 -4.348 8.373 1.00 82.19 72 PRO A CA 1
ATOM 530 C C . PRO A 1 72 ? -4.136 -5.621 7.649 1.00 82.19 72 PRO A C 1
ATOM 532 O O . PRO A 1 72 ? -3.038 -5.676 7.104 1.00 82.19 72 PRO A O 1
ATOM 535 N N . TYR A 1 73 ? -4.997 -6.637 7.617 1.00 86.00 73 TYR A N 1
ATOM 536 C CA . TYR A 1 73 ? -4.692 -7.932 7.012 1.00 86.00 73 TYR A CA 1
ATOM 537 C C . TYR A 1 73 ? -4.647 -7.842 5.486 1.00 86.00 73 TYR A C 1
ATOM 539 O O . TYR A 1 73 ? -3.737 -8.381 4.861 1.00 86.00 73 TYR A O 1
ATOM 547 N N . LEU A 1 74 ? -5.585 -7.103 4.886 1.00 85.44 74 LEU A N 1
ATOM 548 C CA . LEU A 1 74 ? -5.591 -6.835 3.448 1.00 85.44 74 LEU A CA 1
ATOM 549 C C . LEU A 1 74 ? -4.345 -6.058 3.014 1.00 85.44 74 LEU A C 1
ATOM 551 O O . LEU A 1 74 ? -3.731 -6.398 2.005 1.00 85.44 74 LEU A O 1
ATOM 555 N N . ALA A 1 75 ? -3.937 -5.058 3.799 1.00 83.44 75 ALA A N 1
ATOM 556 C CA . ALA A 1 75 ? -2.727 -4.293 3.529 1.00 83.44 75 ALA A CA 1
ATOM 557 C C . ALA A 1 75 ? -1.472 -5.181 3.521 1.00 83.44 75 ALA A C 1
ATOM 559 O O . ALA A 1 75 ? -0.650 -5.053 2.617 1.00 83.44 75 ALA A O 1
ATOM 560 N N . ILE A 1 76 ? -1.347 -6.114 4.472 1.00 87.69 76 ILE A N 1
ATOM 561 C CA . ILE A 1 76 ? -0.224 -7.065 4.511 1.00 87.69 76 ILE A CA 1
ATOM 562 C C . ILE A 1 76 ? -0.199 -7.928 3.248 1.00 87.69 76 ILE A C 1
ATOM 564 O O . ILE A 1 76 ? 0.852 -8.046 2.630 1.00 87.69 76 ILE A O 1
ATOM 568 N N . ILE A 1 77 ? -1.344 -8.470 2.819 1.00 89.31 77 ILE A N 1
ATOM 569 C CA . ILE A 1 77 ? -1.428 -9.293 1.601 1.00 89.31 77 ILE A CA 1
ATOM 570 C C . ILE A 1 77 ? -0.945 -8.510 0.374 1.00 89.31 77 ILE A C 1
ATOM 572 O O . ILE A 1 77 ? -0.162 -9.030 -0.419 1.00 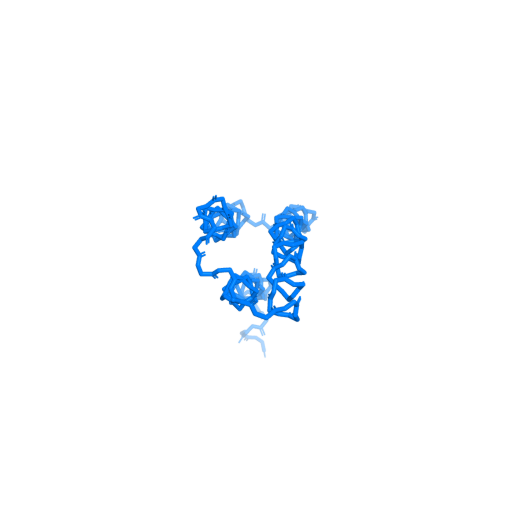89.31 77 ILE A O 1
ATOM 576 N N . ILE A 1 78 ? -1.370 -7.251 0.233 1.00 86.12 78 ILE A N 1
ATOM 577 C CA . ILE A 1 78 ? -0.956 -6.389 -0.882 1.00 86.12 78 ILE A CA 1
ATOM 578 C C . ILE A 1 78 ? 0.549 -6.128 -0.839 1.00 86.12 78 ILE A C 1
ATOM 580 O O . ILE A 1 78 ? 1.221 -6.281 -1.856 1.00 86.12 78 ILE A O 1
ATOM 584 N N . VAL A 1 79 ? 1.094 -5.771 0.327 1.00 84.88 79 VAL A N 1
ATOM 585 C CA . VAL A 1 79 ? 2.535 -5.521 0.481 1.00 84.88 79 VAL A CA 1
ATOM 586 C C . VAL A 1 79 ? 3.338 -6.784 0.172 1.00 84.88 79 VAL A C 1
ATOM 588 O O . VAL A 1 79 ? 4.313 -6.712 -0.569 1.00 84.88 79 VAL A O 1
ATOM 591 N N . SER A 1 80 ? 2.914 -7.948 0.666 1.00 87.81 80 SER A N 1
ATOM 592 C CA . SER A 1 80 ? 3.560 -9.228 0.368 1.00 87.81 80 SER A CA 1
ATOM 593 C C . SER A 1 80 ? 3.528 -9.565 -1.124 1.00 87.81 80 SER A C 1
ATOM 595 O O . SER A 1 80 ? 4.541 -10.004 -1.660 1.00 87.81 80 SER A O 1
ATOM 597 N N . ALA A 1 81 ? 2.409 -9.322 -1.811 1.00 85.50 81 ALA A N 1
ATOM 598 C CA . ALA A 1 81 ? 2.305 -9.538 -3.254 1.00 85.50 81 ALA A CA 1
ATOM 599 C C . ALA A 1 81 ? 3.232 -8.601 -4.045 1.00 85.50 81 ALA A C 1
ATOM 601 O O . ALA A 1 81 ? 3.918 -9.045 -4.963 1.00 85.50 81 ALA A O 1
ATOM 602 N N . VAL A 1 82 ? 3.300 -7.321 -3.662 1.00 82.38 82 VAL A N 1
ATOM 603 C CA . VAL A 1 82 ? 4.225 -6.350 -4.267 1.00 82.38 82 VAL A CA 1
ATOM 604 C C . VAL A 1 82 ? 5.675 -6.784 -4.059 1.00 82.38 82 VAL A C 1
ATOM 606 O O . VAL A 1 82 ? 6.444 -6.794 -5.014 1.00 82.38 82 VAL A O 1
ATOM 609 N N . LEU A 1 83 ? 6.042 -7.209 -2.848 1.00 83.12 83 LEU A N 1
ATOM 610 C CA . LEU A 1 83 ? 7.386 -7.713 -2.554 1.00 83.12 83 LEU A CA 1
ATOM 611 C C . LEU A 1 83 ? 7.733 -8.964 -3.369 1.00 83.12 83 LEU A C 1
ATOM 613 O O . LEU A 1 83 ? 8.845 -9.062 -3.881 1.00 83.12 83 LEU A O 1
ATOM 617 N N . PHE A 1 84 ? 6.792 -9.898 -3.522 1.00 84.19 84 PHE A N 1
ATOM 618 C CA . PHE A 1 84 ? 6.982 -11.088 -4.351 1.00 84.19 84 PHE A CA 1
ATOM 619 C C . PHE A 1 84 ? 7.247 -10.718 -5.817 1.00 84.19 84 PHE A C 1
ATOM 621 O O . PHE A 1 84 ? 8.237 -11.163 -6.393 1.00 84.19 84 PHE A O 1
ATOM 628 N N . LEU A 1 85 ? 6.424 -9.836 -6.396 1.00 76.75 85 LEU A N 1
ATOM 629 C CA . LEU A 1 85 ? 6.617 -9.341 -7.763 1.00 76.75 85 LEU A CA 1
ATOM 630 C C . LEU A 1 85 ? 7.955 -8.612 -7.921 1.00 76.75 85 LEU A C 1
ATOM 632 O O . LEU A 1 85 ? 8.646 -8.788 -8.925 1.00 76.75 85 LEU A O 1
ATOM 636 N N . MET A 1 86 ? 8.355 -7.823 -6.921 1.00 75.81 86 MET A N 1
ATOM 637 C CA . MET A 1 86 ? 9.667 -7.185 -6.912 1.00 75.81 86 MET A CA 1
ATOM 638 C C . MET A 1 86 ? 10.789 -8.221 -6.926 1.00 75.81 86 MET A C 1
ATOM 640 O O . MET A 1 86 ? 11.729 -8.061 -7.694 1.00 75.81 86 MET A O 1
ATOM 644 N N . MET A 1 87 ? 10.721 -9.271 -6.109 1.00 78.50 87 MET A N 1
ATOM 645 C CA . MET A 1 87 ? 11.767 -10.296 -6.051 1.00 78.50 87 MET A CA 1
ATOM 646 C C . MET A 1 87 ? 11.887 -11.078 -7.360 1.00 78.50 87 MET A C 1
ATOM 648 O O . MET A 1 87 ? 12.988 -11.158 -7.902 1.00 78.50 87 MET A O 1
ATOM 652 N N . GLU A 1 88 ? 10.769 -11.556 -7.908 1.00 75.31 88 GLU A N 1
ATOM 653 C CA . GLU A 1 88 ? 10.727 -12.282 -9.189 1.00 75.31 88 GLU A CA 1
ATOM 654 C C . GLU A 1 88 ? 11.273 -11.448 -10.355 1.00 75.31 88 GLU A C 1
ATOM 656 O O . GLU A 1 88 ? 11.939 -11.966 -11.245 1.00 75.31 88 GLU A O 1
ATOM 661 N N . THR A 1 89 ? 11.046 -10.134 -10.343 1.00 67.31 89 THR A N 1
ATOM 662 C CA . THR A 1 89 ? 11.554 -9.232 -11.391 1.00 67.31 89 THR A CA 1
ATOM 663 C C . THR A 1 89 ? 12.962 -8.690 -11.124 1.00 67.31 89 THR A C 1
ATOM 665 O O . THR A 1 89 ? 13.561 -8.088 -12.014 1.00 67.31 89 THR A O 1
ATOM 668 N N . SER A 1 90 ? 13.506 -8.877 -9.914 1.00 60.19 90 SER A N 1
ATOM 669 C CA . SER A 1 90 ? 14.866 -8.447 -9.539 1.00 60.19 90 SER A CA 1
ATOM 670 C C . SER A 1 90 ? 15.912 -9.539 -9.724 1.00 60.19 90 SER A C 1
ATOM 672 O O . SER A 1 90 ? 17.095 -9.229 -9.868 1.00 60.19 90 SER A O 1
ATOM 674 N N . VAL A 1 91 ? 15.509 -10.810 -9.697 1.00 54.25 91 VAL A N 1
ATOM 675 C CA . VAL A 1 91 ? 16.399 -11.910 -10.063 1.00 54.25 91 VAL A CA 1
ATOM 676 C C . VAL A 1 91 ? 16.615 -11.852 -11.570 1.00 54.25 91 VAL A C 1
ATOM 678 O O . VAL A 1 91 ? 15.697 -12.027 -12.365 1.00 54.25 91 VAL A O 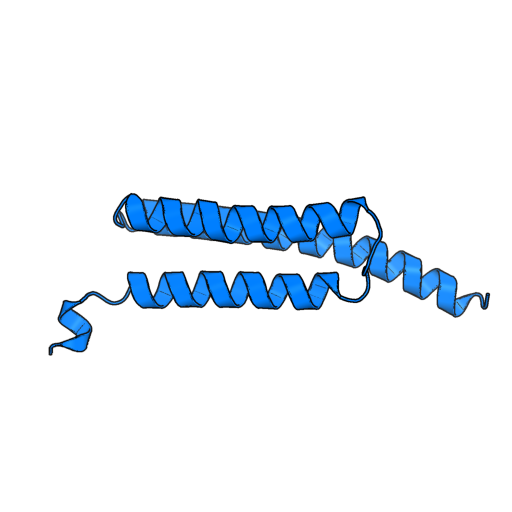1
ATOM 681 N N . SER A 1 92 ? 17.845 -11.535 -11.975 1.00 49.72 92 SER A N 1
ATOM 682 C CA . SER A 1 92 ? 18.246 -11.615 -13.377 1.00 49.72 92 SER A CA 1
ATOM 683 C C . SER A 1 92 ? 17.842 -12.990 -13.929 1.00 49.72 92 SER A C 1
ATOM 685 O O . SER A 1 92 ? 18.156 -13.985 -13.271 1.00 49.72 92 SER A O 1
ATOM 687 N N . PRO A 1 93 ? 17.224 -13.109 -15.120 1.00 51.81 93 PRO A N 1
ATOM 688 C CA . PRO A 1 93 ? 16.969 -14.412 -15.742 1.00 51.81 93 PRO A CA 1
ATOM 689 C C . PRO A 1 93 ? 18.234 -15.285 -15.829 1.00 51.81 93 PRO A C 1
ATOM 691 O O . PRO A 1 93 ? 18.156 -16.506 -15.799 1.00 51.81 93 PRO A O 1
ATOM 694 N N . THR A 1 94 ? 19.421 -14.666 -15.863 1.00 51.06 94 THR A N 1
ATOM 695 C CA . THR A 1 94 ? 20.723 -15.348 -15.798 1.00 51.06 94 THR A CA 1
ATOM 696 C C . THR A 1 94 ? 21.080 -15.964 -14.439 1.00 51.06 94 THR A C 1
ATOM 698 O O . THR A 1 94 ? 21.918 -16.854 -14.419 1.00 51.06 94 THR A O 1
ATOM 701 N N . ALA A 1 95 ? 20.473 -15.553 -13.320 1.00 50.19 95 ALA A N 1
ATOM 702 C CA . ALA A 1 95 ? 20.750 -16.120 -11.992 1.00 50.19 95 ALA A CA 1
ATOM 703 C C . ALA A 1 95 ? 20.025 -17.453 -11.740 1.00 50.19 95 ALA A C 1
ATOM 705 O O . ALA A 1 95 ? 20.454 -18.225 -10.894 1.00 50.19 95 ALA A O 1
ATOM 706 N N . TYR A 1 96 ? 18.950 -17.732 -12.484 1.00 50.66 96 TYR A N 1
ATOM 707 C CA . TYR A 1 96 ? 18.278 -19.036 -12.468 1.00 50.66 96 TYR A CA 1
ATOM 708 C C . TYR A 1 96 ? 18.942 -20.070 -13.393 1.00 50.66 96 TYR A C 1
ATOM 710 O O . TYR A 1 96 ? 18.628 -21.253 -13.298 1.00 50.66 96 TYR A O 1
ATOM 718 N N . ILE A 1 97 ? 19.806 -19.630 -14.317 1.00 49.97 97 ILE A N 1
ATOM 719 C CA . ILE A 1 97 ? 20.363 -20.462 -15.399 1.00 49.97 97 ILE A CA 1
ATOM 720 C C . ILE A 1 97 ? 21.837 -20.850 -15.148 1.00 49.97 97 ILE A C 1
ATOM 722 O O . ILE A 1 97 ? 22.359 -21.710 -15.857 1.00 49.97 97 ILE A O 1
ATOM 726 N N . LEU A 1 98 ? 22.507 -20.262 -14.148 1.00 39.84 98 LEU A N 1
ATOM 727 C CA . LEU A 1 98 ? 23.871 -20.634 -13.742 1.00 39.84 98 LEU A CA 1
ATOM 728 C C . LEU A 1 98 ? 23.852 -21.562 -12.522 1.00 39.84 98 LEU A C 1
ATOM 730 O O . LEU A 1 98 ? 24.646 -22.528 -12.522 1.00 39.84 98 LEU A O 1
#

Radius of gyration: 16.97 Å; chains: 1; bounding box: 46×27×45 Å

pLDDT: mean 81.15, std 10.99, range [39.84, 91.88]

Sequence (98 aa):
MGKIEEIKMDDLERKNSLIVKATFVSVLLAAIVDIAMKKDLAVILSIVAGGGAGVGFVAMLHYLKKLTALIPYLAIIIVSAVLFLMMETSVSPTAYIL